Protein AF-A0AAP0GTB5-F1 (afdb_monomer)

Radius of gyration: 28.39 Å; Cα contacts (8 Å, |Δi|>4): 73; chains: 1; bounding box: 63×33×80 Å

Secondary structure (DSSP, 8-state):
-HHHHHHHHHHHHTT--SSS-HHHHHHHHHHHHHHHHSTTS----TTT--S-PPPPPPHHHHTBHHHHTGGG-HHHHHHHHHHHHHHHHHHHHHHHHHHHHHHSPTTSS-HHHHHHHHHHHHHHHHHHHHHHHHHIIIIIB----TT--

Organism: NCBI:txid3103831

Mean predicted aligned error: 12.31 Å

Solvent-accessible surface area (backbone atoms only — not comparable to full-atom values): 8875 Å² total; per-residue (Å²): 120,67,73,63,54,56,55,57,53,60,63,56,56,76,79,62,82,75,87,74,64,80,75,56,52,56,57,54,50,49,53,52,47,37,43,73,76,44,78,61,54,78,87,81,46,92,87,80,54,93,78,76,69,75,83,78,71,58,64,65,69,75,47,29,38,30,78,76,40,28,78,79,32,70,68,53,38,50,50,52,51,52,51,53,51,49,30,51,50,30,39,52,50,18,53,49,47,52,52,51,59,70,72,54,60,92,82,78,60,52,70,68,58,52,51,51,49,52,50,51,21,51,50,27,41,53,48,23,54,53,47,51,53,50,49,43,48,75,43,36,43,66,89,78,82,79,83,79,124

Sequence (149 aa):
MELRFSVSVSRYYHHWGKSGKHTDTNVVAFRKWLKKYAGGQVDWGSTKFNGSLPPSLPREQLLDRYRSHVVNCSSCNGAYKSLNALQLSLHVYSVALIAIMAVTKSGMISVAASNTLAGFAILCFVGSKLLSHFIYKNFHFHDYNHAFK

Structure (mmCIF, N/CA/C/O backbone):
data_AF-A0AAP0GTB5-F1
#
_entry.id   AF-A0AAP0GTB5-F1
#
loop_
_atom_site.group_PDB
_atom_site.id
_atom_site.type_symbol
_atom_site.label_atom_id
_atom_site.label_alt_id
_atom_site.label_comp_id
_atom_site.label_asym_id
_atom_site.label_entity_id
_atom_site.label_seq_id
_atom_site.pdbx_PDB_ins_code
_atom_site.Cartn_x
_atom_site.Cartn_y
_atom_site.Cartn_z
_atom_site.occupancy
_atom_site.B_iso_or_equiv
_atom_site.auth_seq_id
_atom_site.auth_comp_id
_atom_site.auth_asym_id
_atom_site.auth_atom_id
_atom_site.pdbx_PDB_model_num
ATOM 1 N N . MET A 1 1 ? 34.327 -11.862 -38.452 1.00 44.53 1 MET A N 1
ATOM 2 C CA . MET A 1 1 ? 33.706 -10.530 -38.241 1.00 44.53 1 MET A CA 1
ATOM 3 C C . MET A 1 1 ? 33.495 -10.223 -36.755 1.00 44.53 1 MET A C 1
ATOM 5 O O . MET A 1 1 ? 33.696 -9.082 -36.359 1.00 44.53 1 MET A O 1
ATOM 9 N N . GLU A 1 2 ? 33.206 -11.229 -35.922 1.00 37.31 2 GLU A N 1
ATOM 10 C CA . GLU A 1 2 ? 33.001 -11.088 -34.467 1.00 37.31 2 GLU A CA 1
ATOM 11 C C . GLU A 1 2 ? 34.231 -10.609 -33.672 1.00 37.31 2 GLU A C 1
ATOM 13 O O . GLU A 1 2 ? 34.110 -9.764 -32.786 1.00 37.31 2 GLU A O 1
ATOM 18 N N . LEU A 1 3 ? 35.442 -11.048 -34.039 1.00 33.94 3 LEU A N 1
ATOM 19 C CA . LEU A 1 3 ? 36.674 -10.672 -33.325 1.00 33.94 3 LEU A CA 1
ATOM 20 C C . LEU A 1 3 ? 36.986 -9.162 -33.382 1.00 33.94 3 LEU A C 1
ATOM 22 O O . LEU A 1 3 ? 37.544 -8.607 -32.438 1.00 33.94 3 LEU A O 1
ATOM 26 N N . ARG A 1 4 ? 36.580 -8.455 -34.450 1.00 41.19 4 ARG A N 1
ATOM 27 C CA . ARG A 1 4 ? 36.759 -6.991 -34.560 1.00 41.19 4 ARG A CA 1
ATOM 28 C C . ARG A 1 4 ? 35.777 -6.201 -33.695 1.00 41.19 4 ARG A C 1
ATOM 30 O O . ARG A 1 4 ? 36.093 -5.076 -33.306 1.00 41.19 4 ARG A O 1
ATOM 37 N N . PHE A 1 5 ? 34.615 -6.774 -33.390 1.00 42.44 5 PHE A N 1
ATOM 38 C CA . PHE A 1 5 ? 33.612 -6.136 -32.541 1.00 42.44 5 PHE A CA 1
ATOM 39 C C . PHE A 1 5 ? 34.068 -6.143 -31.076 1.00 42.44 5 PHE A C 1
ATOM 41 O O . PHE A 1 5 ? 34.060 -5.099 -30.426 1.00 42.44 5 PHE A O 1
ATOM 48 N N . SER A 1 6 ? 34.594 -7.279 -30.601 1.00 40.84 6 SER A N 1
ATOM 49 C CA . SER A 1 6 ? 35.085 -7.428 -29.222 1.00 40.84 6 SER A CA 1
ATOM 50 C C . SER A 1 6 ? 36.283 -6.510 -28.914 1.00 40.84 6 SER A C 1
ATOM 52 O O . SER A 1 6 ? 36.304 -5.804 -27.904 1.00 40.84 6 SER A O 1
ATOM 54 N N . VAL A 1 7 ? 37.245 -6.406 -29.842 1.00 48.56 7 VAL A N 1
ATOM 55 C CA . VAL A 1 7 ? 38.449 -5.567 -29.662 1.00 48.56 7 VAL A CA 1
ATOM 56 C C . VAL A 1 7 ? 38.121 -4.065 -29.649 1.00 48.56 7 VAL A C 1
ATOM 58 O O . VAL A 1 7 ? 38.748 -3.301 -28.911 1.00 48.56 7 VAL A O 1
ATOM 61 N N . SER A 1 8 ? 37.122 -3.620 -30.423 1.00 47.12 8 SER A N 1
ATOM 62 C CA . SER A 1 8 ? 36.712 -2.207 -30.447 1.00 47.12 8 SER A CA 1
ATOM 63 C C . SER A 1 8 ? 35.977 -1.782 -29.177 1.00 47.12 8 SER A C 1
ATOM 65 O O . SER A 1 8 ? 36.104 -0.627 -28.773 1.00 47.12 8 SER A O 1
ATOM 67 N N . VAL A 1 9 ? 35.211 -2.682 -28.557 1.00 49.12 9 VAL A N 1
ATOM 68 C CA . VAL A 1 9 ? 34.514 -2.405 -27.295 1.00 49.12 9 VAL A CA 1
ATOM 69 C C . VAL A 1 9 ? 35.528 -2.357 -26.151 1.00 49.12 9 VAL A C 1
ATOM 71 O O . VAL A 1 9 ? 35.573 -1.368 -25.423 1.00 49.12 9 VAL A O 1
ATOM 74 N N . SER A 1 10 ? 36.431 -3.339 -26.062 1.00 45.78 10 SER A N 1
ATOM 75 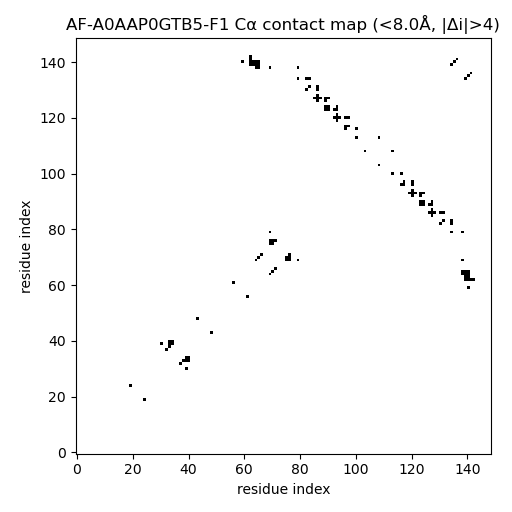C CA . SER A 1 10 ? 37.421 -3.422 -24.977 1.00 45.78 10 SER A CA 1
ATOM 76 C C . SER A 1 10 ? 38.387 -2.229 -24.937 1.00 45.78 10 SER A C 1
ATOM 78 O O . SER A 1 10 ? 38.724 -1.748 -23.858 1.00 45.78 10 SER A O 1
ATOM 80 N N . ARG A 1 11 ? 38.803 -1.687 -26.092 1.00 47.56 11 ARG A N 1
ATOM 81 C CA . ARG A 1 11 ? 39.705 -0.518 -26.142 1.00 47.56 11 ARG A CA 1
ATOM 82 C C . ARG A 1 11 ? 39.014 0.793 -25.737 1.00 47.56 11 ARG A C 1
ATOM 84 O O . ARG A 1 11 ? 39.677 1.706 -25.256 1.00 47.56 11 ARG A O 1
ATOM 91 N N . TYR A 1 12 ? 37.692 0.884 -25.891 1.00 45.91 12 TYR A N 1
ATOM 92 C CA . TYR A 1 12 ? 36.912 2.063 -25.501 1.00 45.91 12 TYR A CA 1
ATOM 93 C C . TYR A 1 12 ? 36.669 2.151 -23.986 1.00 45.91 12 TYR A C 1
ATOM 95 O O . TYR A 1 12 ? 36.531 3.256 -23.470 1.00 45.91 12 TYR A O 1
ATOM 103 N N . TYR A 1 13 ? 36.670 1.028 -23.260 1.00 48.66 13 TYR A N 1
ATOM 104 C CA . TYR A 1 13 ? 36.484 1.019 -21.802 1.00 48.66 13 TYR A CA 1
ATOM 105 C C . TYR A 1 13 ? 37.665 1.633 -21.031 1.00 48.66 13 TYR A C 1
ATOM 107 O O . TYR A 1 13 ? 37.453 2.280 -20.009 1.00 48.66 13 TYR A O 1
ATOM 115 N N . HIS A 1 14 ? 38.899 1.510 -21.531 1.00 48.03 14 HIS A N 1
ATOM 116 C CA . HIS A 1 14 ? 40.089 1.964 -20.798 1.00 48.03 14 HIS A CA 1
ATOM 117 C C . HIS A 1 14 ? 40.288 3.491 -20.763 1.00 48.03 14 HIS A C 1
ATOM 119 O O . HIS A 1 14 ? 41.007 3.980 -19.897 1.00 48.03 14 HIS A O 1
ATOM 125 N N . HIS A 1 15 ? 39.648 4.261 -21.653 1.00 47.41 15 HIS A N 1
ATOM 126 C CA . HIS A 1 15 ? 39.807 5.725 -21.696 1.00 47.41 15 HIS A CA 1
ATOM 127 C C . HIS A 1 15 ? 38.747 6.498 -20.882 1.00 47.41 15 HIS A C 1
ATOM 129 O O . HIS A 1 15 ? 38.940 7.671 -20.585 1.00 47.41 15 HIS A O 1
ATOM 135 N N . TRP A 1 16 ? 37.642 5.858 -20.483 1.00 48.84 16 TRP A N 1
ATOM 136 C CA . TRP A 1 16 ? 36.472 6.523 -19.877 1.00 48.84 16 TRP A CA 1
ATOM 137 C C . TRP A 1 16 ? 36.261 6.184 -18.392 1.00 48.84 16 TRP A C 1
ATOM 139 O O . TRP A 1 16 ? 35.169 6.352 -17.857 1.00 48.84 16 TRP A O 1
ATOM 149 N N . GLY A 1 17 ? 37.305 5.720 -17.702 1.00 45.66 17 GLY A N 1
ATOM 150 C CA . GLY A 1 17 ? 37.234 5.254 -16.312 1.00 45.66 17 GLY A CA 1
ATOM 151 C C . GLY A 1 17 ? 37.012 6.325 -15.235 1.00 45.66 17 GLY A C 1
ATOM 152 O O . GLY A 1 17 ? 37.157 6.014 -14.057 1.00 45.66 17 GLY A O 1
ATOM 153 N N . LYS A 1 18 ? 36.697 7.581 -15.579 1.00 54.38 18 LYS A N 1
ATOM 154 C CA . LYS A 1 18 ? 36.450 8.637 -14.586 1.00 54.38 18 LYS A CA 1
ATOM 155 C C . LYS A 1 18 ? 35.308 9.552 -15.032 1.00 54.38 18 LYS A C 1
ATOM 157 O O . LYS A 1 18 ? 35.489 10.367 -15.927 1.00 54.38 18 LYS A O 1
ATOM 162 N N . SER A 1 19 ? 34.178 9.445 -14.330 1.00 52.94 19 SER A N 1
ATOM 163 C CA . SER A 1 19 ? 32.959 10.279 -14.377 1.00 52.94 19 SER A CA 1
ATOM 164 C C . SER A 1 19 ? 31.816 9.784 -15.284 1.00 52.94 19 SER A C 1
ATOM 166 O O . SER A 1 19 ? 31.791 9.977 -16.493 1.00 52.94 19 SER A O 1
ATOM 168 N N . GLY A 1 20 ? 30.827 9.146 -14.652 1.00 50.91 20 GLY A N 1
ATOM 169 C CA . GLY A 1 20 ? 29.564 8.720 -15.259 1.00 50.91 20 GLY A CA 1
ATOM 170 C C . GLY A 1 20 ? 29.165 7.343 -14.744 1.00 50.91 20 GLY A C 1
ATOM 171 O O . GLY A 1 20 ? 29.953 6.405 -14.824 1.00 50.91 20 GLY A O 1
ATOM 172 N N . LYS A 1 21 ? 27.971 7.213 -14.159 1.00 57.12 21 LYS A N 1
ATOM 173 C CA . LYS A 1 21 ? 27.466 5.938 -13.633 1.00 57.12 21 LYS A CA 1
ATOM 174 C C . LYS A 1 21 ? 27.526 4.880 -14.744 1.00 57.12 21 LYS A C 1
ATOM 176 O O . LYS A 1 21 ? 27.107 5.152 -15.865 1.00 57.12 21 LYS A O 1
ATOM 181 N N . HIS A 1 22 ? 28.021 3.679 -14.432 1.00 59.84 22 HIS A N 1
ATOM 182 C CA . HIS A 1 22 ? 28.240 2.586 -15.398 1.00 59.84 22 HIS A CA 1
ATOM 183 C C . HIS A 1 22 ? 27.014 2.249 -16.277 1.00 59.84 22 HIS A C 1
ATOM 185 O O . HIS A 1 22 ? 27.166 1.701 -17.367 1.00 59.84 22 HIS A O 1
ATOM 191 N N . THR A 1 23 ? 25.802 2.594 -15.833 1.00 68.25 23 THR A N 1
ATOM 192 C CA . THR A 1 23 ? 24.546 2.418 -16.576 1.00 68.25 23 THR A CA 1
ATOM 193 C C . THR A 1 23 ? 24.432 3.327 -17.800 1.00 68.25 23 THR A C 1
ATOM 195 O O . THR A 1 23 ? 23.913 2.908 -18.834 1.00 68.25 23 THR A O 1
ATOM 198 N N . ASP A 1 24 ? 24.953 4.550 -17.720 1.00 79.75 24 ASP A N 1
ATOM 199 C CA . ASP A 1 24 ? 24.805 5.553 -18.780 1.00 79.75 24 ASP A CA 1
ATOM 200 C C . ASP A 1 24 ? 25.833 5.347 -19.902 1.00 79.75 24 ASP A C 1
ATOM 202 O O . ASP A 1 24 ? 25.620 5.744 -21.051 1.00 79.75 24 ASP A O 1
ATOM 206 N N . THR A 1 25 ? 26.933 4.650 -19.601 1.00 85.44 25 THR A N 1
ATOM 207 C CA . THR A 1 25 ? 27.992 4.315 -20.560 1.00 85.44 25 THR A CA 1
ATOM 208 C C . THR A 1 25 ? 27.453 3.516 -21.746 1.00 85.44 25 THR A C 1
ATOM 210 O O . THR A 1 25 ? 27.802 3.807 -22.892 1.00 85.44 25 THR A O 1
ATOM 213 N N . ASN A 1 26 ? 26.549 2.563 -21.501 1.00 85.00 26 ASN A N 1
ATOM 214 C CA . ASN A 1 26 ? 25.955 1.735 -22.554 1.00 85.00 26 ASN A CA 1
ATOM 215 C C . ASN A 1 26 ? 25.047 2.552 -23.483 1.00 85.00 26 ASN A C 1
ATOM 217 O O . ASN A 1 26 ? 25.068 2.349 -24.697 1.00 85.00 26 ASN A O 1
ATOM 221 N N . VAL A 1 27 ? 24.311 3.531 -22.944 1.00 88.75 27 VAL A N 1
ATOM 222 C CA . VAL A 1 27 ? 23.478 4.447 -23.740 1.00 88.75 27 VAL A CA 1
ATOM 223 C C . VAL A 1 27 ? 24.349 5.297 -24.666 1.00 88.75 27 VAL A C 1
ATOM 225 O O . VAL A 1 27 ? 24.050 5.438 -25.853 1.00 88.75 27 VAL A O 1
ATOM 228 N N . VAL A 1 28 ? 25.460 5.836 -24.156 1.00 89.44 28 VAL A N 1
ATOM 229 C CA . VAL A 1 28 ? 26.408 6.628 -24.956 1.00 89.44 28 VAL A CA 1
ATOM 230 C C . VAL A 1 28 ? 27.080 5.769 -26.027 1.00 89.44 28 VAL A C 1
ATOM 232 O O . VAL A 1 28 ? 27.199 6.203 -27.175 1.00 89.44 28 VAL A O 1
ATOM 235 N N . ALA A 1 29 ? 27.495 4.549 -25.682 1.00 89.94 29 ALA A N 1
ATOM 236 C CA . ALA A 1 29 ? 28.090 3.608 -26.626 1.00 89.94 29 ALA A CA 1
ATOM 237 C C . ALA A 1 29 ? 27.107 3.237 -27.747 1.00 89.94 29 ALA A C 1
ATOM 239 O O . ALA A 1 29 ? 27.470 3.317 -28.921 1.00 89.94 29 ALA A O 1
ATOM 240 N N . PHE A 1 30 ? 25.852 2.932 -27.404 1.00 89.25 30 PHE A N 1
ATOM 241 C CA . PHE A 1 30 ? 24.797 2.649 -28.374 1.00 89.25 30 PHE A CA 1
ATOM 242 C C . PHE A 1 30 ? 24.551 3.834 -29.314 1.00 89.25 30 PHE A C 1
ATOM 244 O O . PHE A 1 30 ? 24.544 3.659 -30.529 1.00 89.25 30 PHE A O 1
ATOM 251 N N . ARG A 1 31 ? 24.447 5.062 -28.788 1.00 90.88 31 ARG A N 1
ATOM 252 C CA . ARG A 1 31 ? 24.281 6.271 -29.619 1.00 90.88 31 ARG A CA 1
ATOM 253 C C . ARG A 1 31 ? 25.444 6.474 -30.593 1.00 90.88 31 ARG A C 1
ATOM 255 O O . ARG A 1 31 ? 25.222 6.806 -31.756 1.00 90.88 31 ARG A O 1
ATOM 262 N N . LYS A 1 32 ? 26.686 6.255 -30.144 1.00 92.31 32 LYS A N 1
ATOM 263 C CA . LYS A 1 32 ? 27.879 6.328 -31.007 1.00 92.31 32 LYS A CA 1
ATOM 264 C C . LYS A 1 32 ? 27.861 5.244 -32.084 1.00 92.31 32 LYS A C 1
ATOM 266 O O . LYS A 1 32 ? 28.183 5.537 -33.234 1.00 92.31 32 LYS A O 1
ATOM 271 N N . TRP A 1 33 ? 27.471 4.022 -31.728 1.00 93.19 33 TRP A N 1
ATOM 272 C CA . TRP A 1 33 ? 27.303 2.923 -32.676 1.00 93.19 33 TRP A CA 1
ATOM 273 C C . TRP A 1 33 ? 26.232 3.250 -33.726 1.00 93.19 33 TRP A C 1
ATOM 275 O O . TRP A 1 33 ? 26.518 3.159 -34.917 1.00 93.19 33 TRP A O 1
ATOM 285 N N . LEU A 1 34 ? 25.060 3.734 -33.304 1.00 91.75 34 LEU A N 1
ATOM 286 C CA . LEU A 1 34 ? 23.950 4.093 -34.191 1.00 91.75 34 LEU A CA 1
ATOM 287 C C . LEU A 1 34 ? 24.367 5.178 -35.189 1.00 91.75 34 LEU A C 1
ATOM 289 O O . LEU A 1 34 ? 24.132 5.053 -36.388 1.00 91.75 34 LEU A O 1
ATOM 293 N N . LYS A 1 35 ? 25.069 6.214 -34.714 1.00 90.94 35 LYS A N 1
ATOM 294 C CA . LYS A 1 35 ? 25.614 7.265 -35.582 1.00 90.94 35 LYS A CA 1
ATOM 295 C C . LYS A 1 35 ? 26.629 6.715 -36.585 1.00 90.94 35 LYS A C 1
ATOM 297 O O . LYS A 1 35 ? 26.613 7.110 -37.745 1.00 90.94 35 LYS A O 1
ATOM 302 N N . LYS A 1 36 ? 27.524 5.830 -36.139 1.00 92.50 36 LYS A N 1
ATOM 303 C CA . LYS A 1 36 ? 28.626 5.318 -36.962 1.00 92.50 36 LYS A CA 1
ATOM 304 C C . LYS A 1 36 ? 28.171 4.310 -38.016 1.00 92.50 36 LYS A C 1
ATOM 306 O O . LYS A 1 36 ? 28.730 4.309 -39.106 1.00 92.50 36 LYS A O 1
ATOM 311 N N . TYR A 1 37 ? 27.221 3.441 -37.682 1.00 86.56 37 TYR A N 1
ATOM 312 C CA . TYR A 1 37 ? 26.888 2.281 -38.513 1.00 86.56 37 TYR A CA 1
ATOM 313 C C . TYR A 1 37 ? 25.472 2.309 -39.095 1.00 86.56 37 TYR A C 1
ATOM 315 O O . TYR A 1 37 ? 25.242 1.647 -40.097 1.00 86.56 37 TYR A O 1
ATOM 323 N N . ALA A 1 38 ? 24.547 3.081 -38.519 1.00 83.75 38 ALA A N 1
ATOM 324 C CA . ALA A 1 38 ? 23.164 3.194 -38.995 1.00 83.75 38 ALA A CA 1
ATOM 325 C C . ALA A 1 38 ? 22.822 4.611 -39.501 1.00 83.75 38 ALA A C 1
ATOM 327 O O . ALA A 1 38 ? 21.658 4.971 -39.637 1.00 83.75 38 ALA A O 1
ATOM 328 N N . GLY A 1 39 ? 23.827 5.470 -39.716 1.00 84.12 39 GLY A N 1
ATOM 329 C CA . GLY A 1 39 ? 23.606 6.858 -40.145 1.00 84.12 39 GLY A CA 1
ATOM 330 C C . GLY A 1 39 ? 22.866 7.722 -39.115 1.00 84.12 39 GLY A C 1
ATOM 331 O O . GLY A 1 39 ? 22.380 8.794 -39.449 1.00 84.12 39 GLY A O 1
ATOM 332 N N . GLY A 1 40 ? 22.775 7.271 -37.858 1.00 84.38 40 GLY A N 1
ATOM 333 C CA . GLY A 1 40 ? 22.033 7.958 -36.797 1.00 84.38 40 GLY A CA 1
ATOM 334 C C . GLY A 1 40 ? 20.520 7.728 -36.819 1.00 84.38 40 GLY A C 1
ATOM 335 O O . GLY A 1 40 ? 19.824 8.319 -35.997 1.00 84.38 40 GLY A O 1
ATOM 336 N N . GLN A 1 41 ? 20.018 6.859 -37.698 1.00 80.38 41 GLN A N 1
ATOM 337 C CA . GLN A 1 41 ? 18.599 6.541 -37.843 1.00 80.38 41 GLN A CA 1
ATOM 338 C C . GLN A 1 41 ? 18.372 5.026 -37.853 1.00 80.38 41 GLN A C 1
ATOM 340 O O . GLN A 1 41 ? 19.284 4.246 -38.107 1.00 80.38 41 GLN A O 1
ATOM 345 N N . VAL A 1 42 ? 17.150 4.601 -37.550 1.00 78.62 42 VAL A N 1
ATOM 346 C CA . VAL A 1 42 ? 16.722 3.210 -37.724 1.00 78.62 42 VAL A CA 1
ATOM 347 C C . VAL A 1 42 ? 15.809 3.192 -38.941 1.00 78.62 42 VAL A C 1
ATOM 349 O O . VAL A 1 42 ? 14.811 3.911 -38.961 1.00 78.62 42 VAL A O 1
ATOM 352 N N . ASP A 1 43 ? 16.168 2.422 -39.967 1.00 74.06 43 ASP A N 1
ATOM 353 C CA . ASP A 1 43 ? 15.254 2.154 -41.075 1.00 74.06 43 ASP A CA 1
ATOM 354 C C . ASP A 1 43 ? 14.192 1.169 -40.584 1.00 74.06 43 ASP A C 1
ATOM 356 O O . ASP A 1 43 ? 14.422 -0.036 -40.485 1.00 74.06 43 ASP A O 1
ATOM 360 N N . TRP A 1 44 ? 13.036 1.708 -40.202 1.00 70.06 44 TRP A N 1
ATOM 361 C CA . TRP A 1 44 ? 11.906 0.927 -39.706 1.00 70.06 44 TRP A CA 1
ATOM 362 C C . TRP A 1 44 ? 11.218 0.106 -40.807 1.00 70.06 44 TRP A C 1
ATOM 364 O O . TRP A 1 44 ? 10.281 -0.627 -40.505 1.00 70.06 44 TRP A O 1
ATOM 374 N N . GLY A 1 45 ? 11.675 0.189 -42.063 1.00 64.75 45 GLY A N 1
ATOM 375 C CA . GLY A 1 45 ? 11.073 -0.503 -43.192 1.00 64.75 45 GLY A CA 1
ATOM 376 C C . GLY A 1 45 ? 9.723 0.115 -43.535 1.00 64.75 45 GLY A C 1
ATOM 377 O O . GLY A 1 45 ? 8.679 -0.338 -43.068 1.00 64.75 45 GLY A O 1
ATOM 378 N N . SER A 1 46 ? 9.742 1.129 -44.401 1.00 60.69 46 SER A N 1
ATOM 379 C CA . SER A 1 46 ? 8.557 1.861 -44.886 1.00 60.69 46 SER A CA 1
ATOM 380 C C . SER A 1 46 ? 7.458 0.979 -45.502 1.00 60.69 46 SER A C 1
ATOM 382 O O . SER A 1 46 ? 6.332 1.432 -45.676 1.00 60.69 46 SER A O 1
ATOM 384 N N . THR A 1 47 ? 7.761 -0.283 -45.813 1.00 61.34 47 THR A N 1
ATOM 385 C CA . THR A 1 47 ? 6.860 -1.245 -46.460 1.00 61.34 47 THR A CA 1
ATOM 386 C C . THR A 1 47 ? 6.252 -2.294 -45.525 1.00 61.34 47 THR A C 1
ATOM 388 O O . THR A 1 47 ? 5.329 -2.987 -45.947 1.00 61.34 47 THR A O 1
ATOM 391 N N . LYS A 1 48 ? 6.726 -2.449 -44.276 1.00 64.69 48 LYS A N 1
ATOM 392 C CA . LYS A 1 48 ? 6.276 -3.540 -43.376 1.00 64.69 48 LYS A CA 1
ATOM 393 C C . LYS A 1 48 ? 5.397 -3.108 -42.202 1.00 64.69 48 LYS A C 1
ATOM 395 O O . LYS A 1 48 ? 4.750 -3.959 -41.600 1.00 64.69 48 LYS A O 1
ATOM 400 N N . PHE A 1 49 ? 5.330 -1.815 -41.900 1.00 65.56 49 PHE A N 1
ATOM 401 C CA . PHE A 1 49 ? 4.513 -1.279 -40.812 1.00 65.56 49 PHE A CA 1
ATOM 402 C C . PHE A 1 49 ? 3.606 -0.179 -41.362 1.00 65.56 49 PHE A C 1
ATOM 404 O O . PHE A 1 49 ? 4.103 0.832 -41.843 1.00 65.56 49 PHE A O 1
ATOM 411 N N . ASN A 1 50 ? 2.279 -0.340 -41.281 1.00 68.38 50 ASN A N 1
ATOM 412 C CA . ASN A 1 50 ? 1.342 0.668 -41.810 1.00 68.38 50 ASN A CA 1
ATOM 413 C C . ASN A 1 50 ? 1.229 1.936 -40.924 1.00 68.38 50 ASN A C 1
ATOM 415 O O . ASN A 1 50 ? 0.400 2.803 -41.181 1.00 68.38 50 ASN A O 1
ATOM 419 N N . GLY A 1 51 ? 2.048 2.043 -39.869 1.00 67.88 51 GLY A N 1
ATOM 420 C CA . GLY A 1 51 ? 2.020 3.147 -38.904 1.00 67.88 51 GLY A CA 1
ATOM 421 C C . GLY A 1 51 ? 0.876 3.076 -37.884 1.00 67.88 51 GLY A C 1
ATOM 422 O O . GLY A 1 51 ? 0.905 3.808 -36.898 1.00 67.88 51 GLY A O 1
ATOM 423 N N . SER A 1 52 ? -0.102 2.184 -38.061 1.00 73.38 52 SER A N 1
ATOM 424 C CA . SER A 1 52 ? -1.156 1.942 -37.079 1.00 73.38 52 SER A CA 1
ATOM 425 C C . SER A 1 52 ? -0.612 1.090 -35.938 1.00 73.38 52 SER A C 1
ATOM 427 O O . SER A 1 52 ? -0.306 -0.095 -36.090 1.00 73.38 52 SER A O 1
ATOM 429 N N . LEU A 1 53 ? -0.458 1.727 -34.782 1.00 71.94 53 LEU A N 1
ATOM 430 C CA . LEU A 1 53 ? -0.221 1.033 -33.527 1.00 71.94 53 LEU A CA 1
ATOM 431 C C . LEU A 1 53 ? -1.526 0.352 -33.090 1.00 71.94 53 LEU A C 1
ATOM 433 O O . LEU A 1 53 ? -2.601 0.934 -33.270 1.00 71.94 53 LEU A O 1
ATOM 437 N N . PRO A 1 54 ? -1.459 -0.845 -32.479 1.00 78.44 54 PRO A N 1
ATOM 438 C CA . PRO A 1 54 ? -2.618 -1.390 -31.791 1.00 78.44 54 PRO A CA 1
ATOM 439 C C . PRO A 1 54 ? -3.101 -0.384 -30.733 1.00 78.44 54 PRO A C 1
ATOM 441 O O . PRO A 1 54 ? -2.292 0.397 -30.214 1.00 78.44 54 PRO A O 1
ATOM 444 N N . PRO A 1 55 ? -4.403 -0.380 -30.403 1.00 80.94 55 PRO A N 1
ATOM 445 C CA . PRO A 1 55 ? -4.937 0.524 -29.397 1.00 80.94 55 PRO A CA 1
ATOM 446 C C . PRO A 1 55 ? -4.130 0.395 -28.103 1.00 80.94 55 PRO A C 1
ATOM 448 O O . PRO A 1 55 ? -3.923 -0.706 -27.591 1.00 80.94 55 PRO A O 1
ATOM 451 N N . SER A 1 56 ? -3.645 1.535 -27.604 1.00 79.81 56 SER A N 1
ATOM 452 C CA . SER A 1 56 ? -2.916 1.588 -26.340 1.00 79.81 56 SER A CA 1
ATOM 453 C C . SER A 1 56 ? -3.778 0.976 -25.249 1.00 79.81 56 SER A C 1
ATOM 455 O O . SER A 1 56 ? -4.931 1.370 -25.068 1.00 79.81 56 SER A O 1
ATOM 457 N N . LEU A 1 57 ? -3.192 0.064 -24.476 1.00 83.31 57 LEU A N 1
ATOM 458 C CA . LEU A 1 57 ? -3.804 -0.366 -23.228 1.00 83.31 57 LEU A CA 1
ATOM 459 C C . LEU A 1 57 ? -4.027 0.859 -22.319 1.00 83.31 57 LEU A C 1
ATOM 461 O O . LEU A 1 57 ? -3.319 1.870 -22.454 1.00 83.31 57 LEU A O 1
ATOM 465 N N . PRO A 1 58 ? -4.994 0.793 -21.388 1.00 86.75 58 PRO A N 1
ATOM 466 C CA . PRO A 1 58 ? -5.187 1.837 -20.390 1.00 86.75 58 PRO A CA 1
ATOM 467 C C . PRO A 1 58 ? -3.871 2.152 -19.668 1.00 86.75 58 PRO A C 1
ATOM 469 O O . PRO A 1 58 ? -3.115 1.237 -19.331 1.00 86.75 58 PRO A O 1
ATOM 472 N N . ARG A 1 59 ? -3.598 3.439 -19.395 1.00 82.81 59 ARG A N 1
ATOM 473 C CA . ARG A 1 59 ? -2.346 3.860 -18.728 1.00 82.81 59 ARG A CA 1
ATOM 474 C C . ARG A 1 59 ? -2.089 3.113 -17.426 1.00 82.81 59 ARG A C 1
ATOM 476 O O . ARG A 1 59 ? -0.941 2.810 -17.133 1.00 82.81 59 ARG A O 1
ATOM 483 N N . GLU A 1 60 ? -3.140 2.799 -16.678 1.00 82.56 60 GLU A N 1
ATOM 484 C CA . GLU A 1 60 ? -3.038 2.064 -15.417 1.00 82.56 60 GLU A CA 1
ATOM 485 C C . GLU A 1 60 ? -2.446 0.665 -15.596 1.00 82.56 60 GLU A C 1
ATOM 487 O O . GLU A 1 60 ? -1.669 0.224 -14.758 1.00 82.56 60 GLU A O 1
ATOM 492 N N . GLN A 1 61 ? -2.749 -0.007 -16.712 1.00 84.69 61 GLN A N 1
ATOM 493 C CA . GLN A 1 61 ? -2.165 -1.309 -17.033 1.00 84.69 61 GLN A CA 1
ATOM 494 C C . GLN A 1 61 ? -0.735 -1.176 -17.559 1.00 84.69 61 GLN A C 1
ATOM 496 O O . GLN A 1 61 ? 0.129 -1.969 -17.198 1.00 84.69 61 GLN A O 1
ATOM 501 N N . LEU A 1 62 ? -0.470 -0.169 -18.399 1.00 84.88 62 LEU A N 1
ATOM 502 C CA . LEU A 1 62 ? 0.867 0.061 -18.958 1.00 84.88 62 LEU A CA 1
ATOM 503 C C . LEU A 1 62 ? 1.887 0.482 -17.897 1.00 84.88 62 LEU A C 1
ATOM 505 O O . LEU A 1 62 ? 3.058 0.123 -17.988 1.00 84.88 62 LEU A O 1
ATOM 509 N N . LEU A 1 63 ? 1.447 1.259 -16.910 1.00 87.81 63 LEU A N 1
ATOM 510 C CA . LEU A 1 63 ? 2.286 1.810 -15.849 1.00 87.81 63 LEU A CA 1
ATOM 511 C C . LEU A 1 63 ? 2.093 1.067 -14.522 1.00 87.81 63 LEU A C 1
ATOM 513 O O . LEU A 1 63 ? 2.388 1.625 -13.462 1.00 87.81 63 LEU A O 1
ATOM 517 N N . ASP A 1 64 ? 1.628 -0.186 -14.574 1.00 90.81 64 ASP A N 1
ATOM 518 C CA . ASP A 1 64 ? 1.513 -1.031 -13.390 1.00 90.81 64 ASP A CA 1
ATOM 519 C C . ASP A 1 64 ? 2.904 -1.453 -12.894 1.00 90.81 64 ASP A C 1
ATOM 521 O O . ASP A 1 64 ? 3.572 -2.365 -13.410 1.00 90.81 64 ASP A O 1
ATOM 525 N N . ARG A 1 65 ? 3.350 -0.767 -11.843 1.00 92.94 65 ARG A N 1
ATOM 526 C CA . ARG A 1 65 ? 4.613 -1.032 -11.160 1.00 92.94 65 ARG A CA 1
ATOM 527 C C . ARG A 1 65 ? 4.567 -2.353 -10.402 1.00 92.94 65 ARG A C 1
ATOM 529 O O . ARG A 1 65 ? 5.614 -2.990 -10.244 1.00 92.94 65 ARG A O 1
ATOM 536 N N . TYR A 1 66 ? 3.387 -2.780 -9.954 1.00 94.50 66 TYR A N 1
ATOM 537 C CA . TYR A 1 66 ? 3.251 -3.970 -9.130 1.00 94.50 66 TYR A CA 1
ATOM 538 C C . TYR A 1 66 ? 3.701 -5.195 -9.920 1.00 94.50 66 TYR A C 1
ATOM 540 O O . TYR A 1 66 ? 4.607 -5.919 -9.499 1.00 94.50 66 TYR A O 1
ATOM 548 N N . ARG A 1 67 ? 3.132 -5.368 -11.116 1.00 92.56 67 ARG A N 1
ATOM 549 C CA . ARG A 1 67 ? 3.446 -6.477 -12.026 1.00 92.56 67 ARG A CA 1
ATOM 550 C C . ARG A 1 67 ? 4.844 -6.377 -12.621 1.00 92.56 67 ARG A C 1
ATOM 552 O O . ARG A 1 67 ? 5.538 -7.385 -12.702 1.00 92.56 67 ARG A O 1
ATOM 559 N N . SER A 1 68 ? 5.267 -5.178 -13.009 1.00 92.44 68 SER A N 1
ATOM 560 C CA . SER A 1 68 ? 6.550 -4.991 -13.694 1.00 92.44 68 SER A CA 1
ATOM 561 C C . SER A 1 68 ? 7.754 -5.112 -12.755 1.00 92.44 68 SER A C 1
ATOM 563 O O . SER A 1 68 ? 8.836 -5.511 -13.181 1.00 92.44 68 SER A O 1
ATOM 565 N N . HIS A 1 69 ? 7.589 -4.773 -11.472 1.00 94.38 69 HIS A N 1
ATOM 566 C CA . HIS A 1 69 ? 8.708 -4.651 -10.538 1.00 94.38 69 HIS A CA 1
ATOM 567 C C . HIS A 1 69 ? 8.445 -5.284 -9.172 1.00 94.38 69 HIS A C 1
ATOM 569 O O . HIS A 1 69 ? 9.236 -6.118 -8.732 1.00 94.38 69 HIS A O 1
ATOM 575 N N . VAL A 1 70 ? 7.359 -4.906 -8.489 1.00 96.56 70 VAL A N 1
ATOM 576 C CA . VAL A 1 70 ? 7.154 -5.260 -7.072 1.00 96.56 70 VAL A CA 1
ATOM 577 C C . VAL A 1 70 ? 7.121 -6.771 -6.872 1.00 96.56 70 VAL A C 1
ATOM 579 O O . VAL A 1 70 ? 7.794 -7.258 -5.973 1.00 96.56 70 VAL A O 1
ATOM 582 N N . VAL A 1 71 ? 6.417 -7.522 -7.725 1.00 96.31 71 VAL A N 1
ATOM 583 C CA . VAL A 1 71 ? 6.325 -8.991 -7.606 1.00 96.31 71 VAL A CA 1
ATOM 584 C C . VAL A 1 71 ? 7.658 -9.710 -7.828 1.00 96.31 71 VAL A C 1
ATOM 586 O O . VAL A 1 71 ? 7.877 -10.769 -7.246 1.00 96.31 71 VAL A O 1
ATOM 589 N N . ASN A 1 72 ? 8.556 -9.123 -8.624 1.00 96.25 72 ASN A N 1
ATOM 590 C CA . ASN A 1 72 ? 9.847 -9.712 -8.990 1.00 96.25 72 ASN A CA 1
ATOM 591 C C . ASN A 1 72 ? 10.987 -9.270 -8.056 1.00 96.25 72 ASN A C 1
ATOM 593 O O . ASN A 1 72 ? 12.060 -9.869 -8.053 1.00 96.25 72 ASN A O 1
ATOM 597 N N . CYS A 1 73 ? 10.774 -8.220 -7.261 1.00 96.81 73 CYS A N 1
ATOM 598 C CA . CYS A 1 73 ? 11.756 -7.675 -6.332 1.00 96.81 73 CYS A CA 1
ATOM 599 C C . CYS A 1 73 ? 11.434 -8.113 -4.900 1.00 96.81 73 CYS A C 1
ATOM 601 O O . CYS A 1 73 ? 10.426 -7.699 -4.330 1.00 96.81 73 CYS A O 1
ATOM 603 N N . SER A 1 74 ? 12.307 -8.909 -4.277 1.00 96.94 74 SER A N 1
ATOM 604 C CA . SER A 1 74 ? 12.08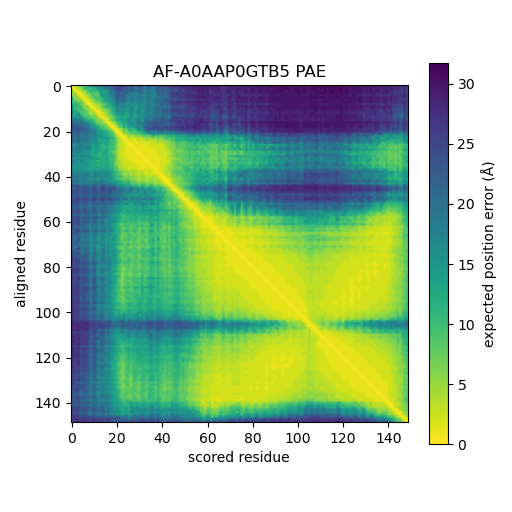2 -9.440 -2.922 1.00 96.94 74 SER A CA 1
ATOM 605 C C . SER A 1 74 ? 11.889 -8.344 -1.867 1.00 96.94 74 SER A C 1
ATOM 607 O O . SER A 1 74 ? 10.983 -8.445 -1.043 1.00 96.94 74 SER A O 1
ATOM 609 N N . SER A 1 75 ? 12.687 -7.274 -1.929 1.00 97.31 75 SER A N 1
ATOM 610 C CA . SER A 1 75 ? 12.610 -6.137 -1.003 1.00 97.31 75 SER A CA 1
ATOM 611 C C . SER A 1 75 ? 11.273 -5.394 -1.117 1.00 97.31 75 SER A C 1
ATOM 613 O O . SER A 1 75 ? 10.562 -5.218 -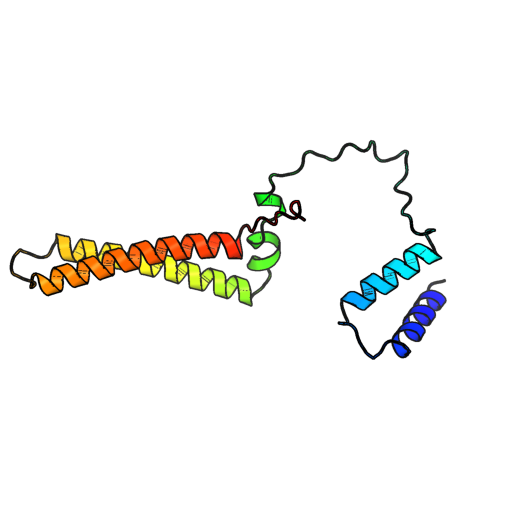0.126 1.00 97.31 75 SER A O 1
ATOM 615 N N . CYS A 1 76 ? 10.870 -5.031 -2.340 1.00 96.50 76 CYS A N 1
ATOM 616 C CA . CYS A 1 76 ? 9.607 -4.330 -2.572 1.00 96.50 76 CYS A CA 1
ATOM 617 C C . CYS A 1 76 ? 8.394 -5.216 -2.280 1.00 96.50 76 CYS A C 1
ATOM 619 O O . CYS A 1 76 ? 7.424 -4.738 -1.700 1.00 96.50 76 CYS A O 1
ATOM 621 N N . ASN A 1 77 ? 8.445 -6.500 -2.641 1.00 96.94 77 ASN A N 1
ATOM 622 C CA . ASN A 1 77 ? 7.389 -7.460 -2.329 1.00 96.94 77 ASN A CA 1
ATOM 623 C C . ASN A 1 77 ? 7.230 -7.644 -0.813 1.00 96.94 77 ASN A C 1
ATOM 625 O O . ASN A 1 77 ? 6.112 -7.663 -0.301 1.00 96.94 77 ASN A O 1
ATOM 629 N N . GLY A 1 78 ? 8.346 -7.748 -0.083 1.00 97.75 78 GLY A N 1
ATOM 630 C CA . GLY A 1 78 ? 8.354 -7.831 1.376 1.00 97.75 78 GLY A CA 1
ATOM 631 C C . GLY A 1 78 ? 7.708 -6.605 2.018 1.00 97.75 78 GLY A C 1
ATOM 632 O O . GLY A 1 78 ? 6.796 -6.753 2.831 1.00 97.75 78 GLY A O 1
ATOM 633 N N . ALA A 1 79 ? 8.111 -5.405 1.591 1.00 97.19 79 ALA A N 1
ATOM 634 C CA . ALA A 1 79 ? 7.515 -4.150 2.047 1.00 97.19 79 ALA A CA 1
ATOM 635 C C . ALA A 1 79 ? 6.020 -4.051 1.700 1.00 97.19 79 ALA A C 1
ATOM 637 O O . ALA A 1 79 ? 5.209 -3.675 2.539 1.00 97.19 79 ALA A O 1
ATOM 638 N N . TYR A 1 80 ? 5.623 -4.433 0.485 1.00 97.56 80 TYR A N 1
ATOM 639 C CA . TYR A 1 80 ? 4.218 -4.435 0.079 1.00 97.56 80 TYR A CA 1
ATOM 640 C C . TYR A 1 80 ? 3.372 -5.346 0.977 1.00 97.56 80 TYR A C 1
ATOM 642 O O . TYR A 1 80 ? 2.311 -4.939 1.451 1.00 97.56 80 TYR A O 1
ATOM 650 N N . LYS A 1 81 ? 3.844 -6.565 1.258 1.00 97.62 81 LYS A N 1
ATOM 651 C CA . LYS A 1 81 ? 3.142 -7.514 2.133 1.00 97.62 81 LYS A CA 1
ATOM 652 C C . LYS A 1 81 ? 3.039 -7.005 3.569 1.00 97.62 81 LYS A C 1
ATOM 654 O O . LYS A 1 81 ? 1.961 -7.093 4.152 1.00 97.62 81 LYS A O 1
ATOM 659 N N . SER A 1 82 ? 4.119 -6.461 4.131 1.00 98.00 82 SER A N 1
ATOM 660 C CA . SER A 1 82 ? 4.108 -5.952 5.507 1.00 98.00 82 SER A CA 1
ATOM 661 C C . SER A 1 82 ? 3.194 -4.735 5.665 1.00 98.00 82 SER A C 1
ATOM 663 O O . SER A 1 82 ? 2.429 -4.671 6.624 1.00 98.00 82 SER A O 1
ATOM 665 N N . LEU A 1 83 ? 3.193 -3.812 4.699 1.00 97.50 83 LEU A N 1
ATOM 666 C CA . LEU A 1 83 ? 2.301 -2.652 4.706 1.00 97.50 83 LEU A CA 1
ATOM 667 C C . LEU A 1 83 ? 0.829 -3.059 4.551 1.00 97.50 83 LEU A C 1
ATOM 669 O O . LEU A 1 83 ? -0.022 -2.511 5.246 1.00 97.50 83 LEU A O 1
ATOM 673 N N . ASN A 1 84 ? 0.514 -4.052 3.712 1.00 97.44 84 ASN A N 1
ATOM 674 C CA . ASN A 1 84 ? -0.850 -4.592 3.619 1.00 97.44 84 ASN A CA 1
ATOM 675 C C . ASN A 1 84 ? -1.289 -5.287 4.918 1.00 97.44 84 ASN A C 1
ATOM 677 O O . ASN A 1 84 ? -2.424 -5.109 5.359 1.00 97.44 84 ASN A O 1
ATOM 681 N N . ALA A 1 85 ? -0.392 -6.038 5.564 1.00 98.06 85 ALA A N 1
ATOM 682 C CA . ALA A 1 85 ? -0.670 -6.639 6.866 1.00 98.06 85 ALA A CA 1
ATOM 683 C C . ALA A 1 85 ? -0.940 -5.568 7.938 1.00 98.06 85 ALA A C 1
ATOM 685 O O . ALA A 1 85 ? -1.883 -5.704 8.715 1.00 98.06 85 ALA A O 1
ATOM 686 N N . LEU A 1 86 ? -0.169 -4.474 7.935 1.00 97.94 86 LEU A N 1
ATOM 687 C CA . LEU A 1 86 ? -0.387 -3.322 8.813 1.00 97.94 86 LEU A CA 1
ATOM 688 C C . LEU A 1 86 ? -1.716 -2.609 8.519 1.00 97.94 86 LEU A C 1
ATOM 690 O O . LEU A 1 86 ? -2.434 -2.226 9.438 1.00 97.94 86 LEU A O 1
ATOM 694 N N . GLN A 1 87 ? -2.080 -2.446 7.245 1.00 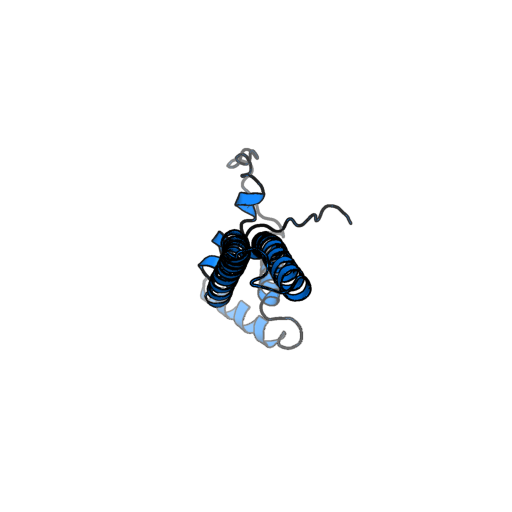97.50 87 GLN A N 1
ATOM 695 C CA . GLN A 1 87 ? -3.368 -1.867 6.860 1.00 97.50 87 GLN A CA 1
ATOM 696 C C . GLN A 1 87 ? -4.535 -2.685 7.427 1.00 97.50 87 GLN A C 1
ATOM 698 O O . GLN A 1 87 ? -5.483 -2.105 7.969 1.00 97.50 87 GLN A O 1
ATOM 703 N N . LEU A 1 88 ? -4.462 -4.013 7.304 1.00 97.88 88 LEU A N 1
ATOM 704 C CA . LEU A 1 88 ? -5.477 -4.927 7.819 1.00 97.88 88 LEU A CA 1
ATOM 705 C C . LEU A 1 88 ? -5.521 -4.908 9.349 1.00 97.88 88 LEU A C 1
ATOM 707 O O . LEU A 1 88 ? -6.608 -4.822 9.915 1.00 97.88 88 LEU A O 1
ATOM 711 N N . SER A 1 89 ? -4.368 -4.935 10.021 1.00 98.06 89 SER A N 1
ATOM 712 C CA . SER A 1 89 ? -4.319 -4.926 11.486 1.00 98.06 89 SER A CA 1
ATOM 713 C C . SER A 1 89 ? -4.907 -3.641 12.071 1.00 98.06 89 SER A C 1
ATOM 715 O O . SER A 1 89 ? -5.717 -3.718 12.992 1.00 98.06 89 SER A O 1
ATOM 717 N N . LEU A 1 90 ? -4.598 -2.475 11.492 1.00 97.75 90 LEU A N 1
ATOM 718 C CA . LEU A 1 90 ? -5.197 -1.192 11.880 1.00 97.75 90 LEU A CA 1
ATOM 719 C C . LEU A 1 90 ? -6.720 -1.194 11.709 1.00 97.75 90 LEU A C 1
ATOM 721 O O . LEU A 1 90 ? -7.444 -0.686 12.566 1.00 97.75 90 LEU A O 1
ATOM 725 N N . HIS A 1 91 ? -7.213 -1.774 10.613 1.00 97.75 91 HIS A N 1
ATOM 726 C CA . HIS A 1 91 ? -8.645 -1.851 10.351 1.00 97.75 91 HIS A CA 1
ATOM 727 C C . HIS A 1 91 ? -9.359 -2.765 11.357 1.00 97.75 91 HIS A C 1
ATOM 729 O O . HIS A 1 91 ? -10.354 -2.360 11.953 1.00 97.75 91 HIS A O 1
ATOM 735 N N . VAL A 1 92 ? -8.816 -3.962 11.600 1.00 98.12 92 VAL A N 1
ATOM 736 C CA . VAL A 1 92 ? -9.349 -4.912 12.590 1.00 98.12 92 VAL A CA 1
ATOM 737 C C . VAL A 1 92 ? -9.333 -4.304 13.989 1.00 98.12 92 VAL A C 1
ATOM 739 O O . VAL A 1 92 ? -10.320 -4.415 14.710 1.00 98.12 92 VAL A O 1
ATOM 742 N N . TYR A 1 93 ? -8.254 -3.616 14.360 1.00 97.69 93 TYR A N 1
ATOM 743 C CA . TYR A 1 93 ? -8.144 -2.962 15.660 1.00 97.69 93 TYR A CA 1
ATOM 744 C C . TYR A 1 93 ? -9.200 -1.866 15.844 1.00 97.69 93 TYR A C 1
ATOM 746 O O . TYR A 1 93 ? -9.860 -1.816 16.877 1.00 97.69 93 TYR A O 1
ATOM 754 N N . SER A 1 94 ? -9.430 -1.040 14.819 1.00 97.75 94 SER A N 1
ATOM 755 C CA . SER A 1 94 ? -10.493 -0.028 14.836 1.00 97.75 94 SER A CA 1
ATOM 756 C C . SER A 1 94 ? -11.879 -0.648 15.065 1.00 97.75 94 SER A C 1
ATOM 758 O O . SER A 1 94 ? -12.610 -0.217 15.958 1.00 97.75 94 SER A O 1
ATOM 760 N N . VAL A 1 95 ? -12.219 -1.708 14.323 1.00 97.62 95 VAL A N 1
ATOM 761 C CA . VAL A 1 95 ? -13.501 -2.418 14.474 1.00 97.62 95 VAL A CA 1
ATOM 762 C C . VAL A 1 95 ? -13.621 -3.064 15.854 1.00 97.62 95 VAL A C 1
ATOM 764 O O . VAL A 1 95 ? -14.676 -2.975 16.478 1.00 97.62 95 VAL A O 1
ATOM 767 N N . ALA A 1 96 ? -12.546 -3.671 16.358 1.00 97.75 96 ALA A N 1
ATOM 768 C CA . ALA A 1 96 ? -12.526 -4.285 17.680 1.00 97.75 96 ALA A CA 1
ATOM 769 C C . ALA A 1 96 ? -12.790 -3.257 18.789 1.00 97.75 96 ALA A C 1
ATOM 771 O O . ALA A 1 96 ? -13.592 -3.524 19.681 1.00 97.75 96 ALA A O 1
ATOM 772 N N . LEU A 1 97 ? -12.188 -2.065 18.713 1.00 96.50 97 LEU A N 1
ATOM 773 C CA . LEU A 1 97 ? -12.442 -0.988 19.674 1.00 96.50 97 LEU A CA 1
ATOM 774 C C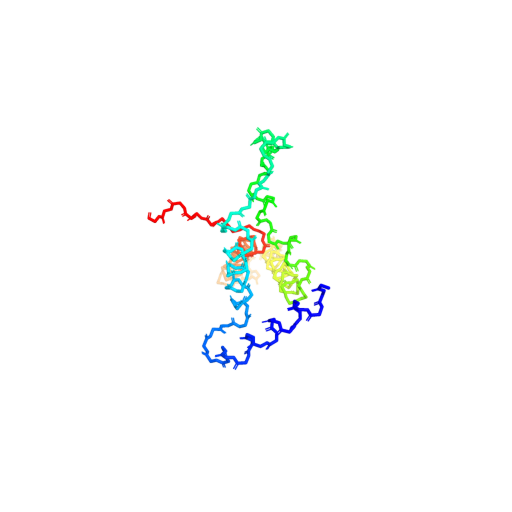 . LEU A 1 97 ? -13.913 -0.553 19.671 1.00 96.50 97 LEU A C 1
ATOM 776 O O . LEU A 1 97 ? -14.516 -0.426 20.735 1.00 96.50 97 LEU A O 1
ATOM 780 N N . ILE A 1 98 ? -14.512 -0.388 18.489 1.00 95.88 98 ILE A N 1
ATOM 781 C CA . ILE A 1 98 ? -15.932 -0.030 18.357 1.00 95.88 98 ILE A CA 1
ATOM 782 C C . ILE A 1 98 ? -16.826 -1.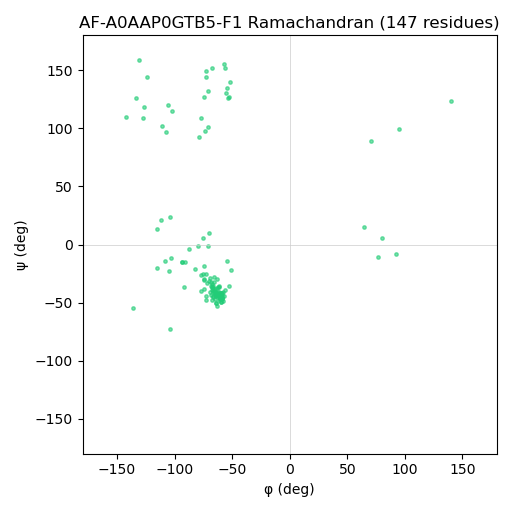143 18.919 1.00 95.88 98 ILE A C 1
ATOM 784 O O . ILE A 1 98 ? -17.779 -0.861 19.643 1.00 95.88 98 ILE A O 1
ATOM 788 N N . ALA A 1 99 ? -16.507 -2.407 18.634 1.00 96.12 99 ALA A N 1
ATOM 789 C CA . ALA A 1 99 ? -17.255 -3.551 19.145 1.00 96.12 99 ALA A CA 1
ATOM 790 C C . ALA A 1 99 ? -17.199 -3.633 20.678 1.00 96.12 99 ALA A C 1
ATOM 792 O O . ALA A 1 99 ? -18.230 -3.836 21.316 1.00 96.12 99 ALA A O 1
ATOM 793 N N . ILE A 1 100 ? -16.024 -3.410 21.276 1.00 93.56 100 ILE A N 1
ATOM 794 C CA . ILE A 1 100 ? -15.857 -3.350 22.735 1.00 93.56 100 ILE A CA 1
ATOM 795 C C . ILE A 1 100 ? -16.727 -2.232 23.313 1.00 93.56 100 ILE A C 1
ATOM 797 O O . ILE A 1 100 ? -17.461 -2.457 24.275 1.00 93.56 100 ILE A O 1
ATOM 801 N N . MET A 1 101 ? -16.708 -1.044 22.707 1.00 92.44 101 MET A N 1
ATOM 802 C CA . MET A 1 101 ? -17.553 0.066 23.147 1.00 92.44 101 MET A CA 1
ATOM 803 C C . MET A 1 101 ? -19.050 -0.254 23.047 1.00 92.44 101 MET A C 1
ATOM 805 O O . MET A 1 101 ? -19.806 0.145 23.927 1.00 92.44 101 MET A O 1
ATOM 809 N N . ALA A 1 102 ? -19.476 -1.000 22.026 1.00 92.00 102 ALA A N 1
ATOM 810 C CA . ALA A 1 102 ? -20.878 -1.360 21.822 1.00 92.00 102 ALA A CA 1
ATOM 811 C C . ALA A 1 102 ? -21.415 -2.361 22.862 1.00 92.00 102 ALA A C 1
ATOM 813 O O . ALA A 1 102 ? -22.596 -2.315 23.197 1.00 92.00 102 ALA A O 1
ATOM 814 N N . VAL A 1 103 ? -20.570 -3.261 23.378 1.00 93.69 103 VAL A N 1
ATOM 815 C CA . VAL A 1 103 ? -20.975 -4.260 24.389 1.00 93.69 103 VAL A CA 1
ATOM 816 C C . VAL A 1 103 ? -20.788 -3.778 25.830 1.00 93.69 103 VAL A C 1
ATOM 818 O O . VAL A 1 103 ? -21.324 -4.382 26.761 1.00 93.69 103 VAL A O 1
ATOM 821 N N . THR A 1 104 ? -20.021 -2.705 26.039 1.00 91.81 104 THR A N 1
ATOM 822 C CA . THR A 1 104 ? -19.729 -2.178 27.376 1.00 91.81 104 THR A CA 1
ATOM 823 C C . THR A 1 104 ? -20.948 -1.444 27.939 1.00 91.81 104 THR A C 1
ATOM 825 O O . THR A 1 104 ? -21.490 -0.538 27.310 1.00 91.81 104 THR A O 1
ATOM 828 N N . LYS A 1 105 ? -21.388 -1.814 29.149 1.00 86.81 105 LYS A N 1
ATOM 829 C CA . LYS A 1 105 ? -22.550 -1.185 29.798 1.00 86.81 105 LYS A CA 1
AT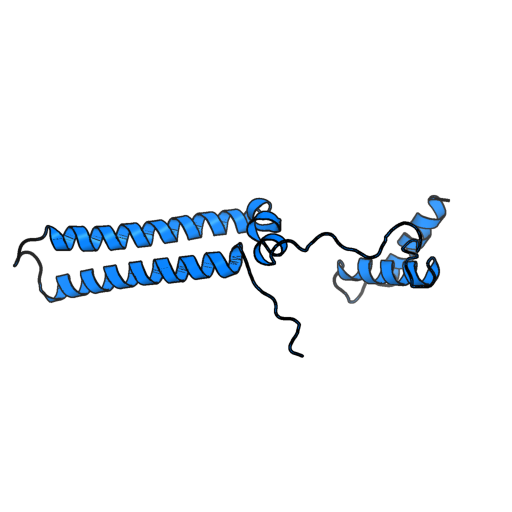OM 830 C C . LYS A 1 105 ? -22.223 0.225 30.294 1.00 86.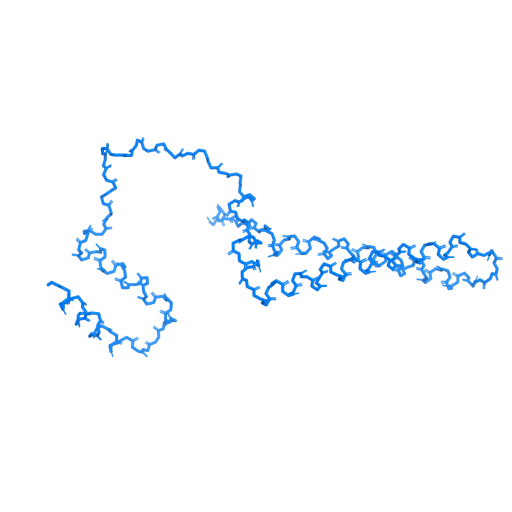81 105 LYS A C 1
ATOM 832 O O . LYS A 1 105 ? -21.105 0.507 30.730 1.00 86.81 105 LYS A O 1
ATOM 837 N N . SER A 1 106 ? -23.232 1.095 30.296 1.00 77.69 106 SER A N 1
ATOM 838 C CA . SER A 1 106 ? -23.143 2.456 30.833 1.00 77.69 106 SER A CA 1
ATOM 839 C C . SER A 1 106 ? -22.634 2.443 32.279 1.00 77.69 106 SER A C 1
ATOM 841 O O . SER A 1 106 ? -23.182 1.743 33.126 1.00 77.69 106 SER A O 1
ATOM 843 N N . GLY A 1 107 ? -21.570 3.204 32.552 1.00 79.75 107 GLY A N 1
ATOM 844 C CA . GLY A 1 107 ? -20.949 3.301 33.879 1.00 79.75 107 GLY A CA 1
ATOM 845 C C . GLY A 1 107 ? -19.797 2.324 34.150 1.00 79.75 107 GLY A C 1
ATOM 846 O O . GLY A 1 107 ? -19.114 2.494 35.154 1.00 79.75 107 GLY A O 1
ATOM 847 N N . MET A 1 108 ? -19.520 1.350 33.268 1.00 86.69 108 MET A N 1
ATOM 848 C CA . MET A 1 108 ? -18.350 0.462 33.418 1.00 86.69 108 MET A CA 1
ATOM 849 C C . MET A 1 108 ? -17.021 1.143 33.068 1.00 86.69 108 MET A C 1
ATOM 851 O O . MET A 1 108 ? -15.982 0.787 33.617 1.00 86.69 108 MET A O 1
ATOM 855 N N . ILE A 1 109 ? -17.046 2.108 32.148 1.00 88.94 109 ILE A N 1
ATOM 856 C CA . ILE A 1 109 ? -15.877 2.885 31.728 1.00 88.94 109 ILE A CA 1
ATOM 857 C C . ILE A 1 109 ? -16.151 4.374 31.921 1.00 88.94 109 ILE A C 1
ATOM 859 O O . ILE A 1 109 ? -17.278 4.838 31.741 1.00 88.94 109 ILE A O 1
ATOM 863 N N . SER A 1 110 ? -15.118 5.129 32.300 1.00 92.31 110 SER A N 1
ATOM 864 C CA . SER A 1 110 ? -15.236 6.580 32.446 1.00 92.31 110 SER A CA 1
ATOM 865 C C . SER A 1 110 ? -15.464 7.243 31.087 1.00 92.31 110 SER A C 1
ATOM 867 O O . SER A 1 110 ? -15.003 6.753 30.055 1.00 92.31 110 SER A O 1
ATOM 869 N N . VAL A 1 111 ? -16.134 8.398 31.079 1.00 89.50 111 VAL A N 1
ATOM 870 C CA . VAL A 1 111 ? -16.353 9.184 29.850 1.00 89.50 111 VAL A CA 1
ATOM 871 C C . VAL A 1 111 ? -15.021 9.526 29.176 1.00 89.50 111 VAL A C 1
ATOM 873 O O . VAL A 1 111 ? -14.895 9.421 27.959 1.00 89.50 111 VAL A O 1
ATOM 876 N N . ALA A 1 112 ? -13.998 9.855 29.971 1.00 91.69 112 ALA A N 1
ATOM 877 C CA . ALA A 1 112 ? -12.652 10.096 29.466 1.00 91.69 112 ALA A CA 1
ATOM 878 C C . ALA A 1 112 ? -12.072 8.859 28.756 1.00 91.69 112 ALA A C 1
ATOM 880 O O . ALA A 1 112 ? -11.572 8.988 27.643 1.00 91.69 112 ALA A O 1
ATOM 881 N N . ALA A 1 113 ? -12.191 7.664 29.348 1.00 91.31 113 ALA A N 1
ATOM 882 C CA . ALA A 1 113 ? -11.717 6.420 28.738 1.00 91.31 113 ALA A CA 1
ATOM 883 C C . ALA A 1 113 ? -12.513 6.032 27.479 1.00 91.31 113 ALA A C 1
ATOM 885 O O . ALA A 1 113 ? -11.943 5.570 26.496 1.00 91.31 113 ALA A O 1
ATOM 886 N N . SER A 1 114 ? -13.829 6.255 27.468 1.00 90.56 114 SER A N 1
ATOM 887 C CA . SER A 1 114 ? -14.652 6.033 26.274 1.00 90.56 114 SER A CA 1
ATOM 888 C C . SER A 1 114 ? -14.235 6.955 25.124 1.00 90.56 114 SER A C 1
ATOM 890 O O . SER A 1 114 ? -14.113 6.513 23.983 1.00 90.56 114 SER A O 1
ATOM 892 N N . ASN A 1 115 ? -13.971 8.232 25.416 1.00 93.38 115 ASN A N 1
ATOM 893 C CA . ASN A 1 115 ? -13.548 9.203 24.409 1.00 93.38 115 ASN A CA 1
ATOM 894 C C . ASN A 1 115 ? -12.150 8.898 23.859 1.00 93.38 115 ASN A C 1
ATOM 896 O O . ASN A 1 115 ? -11.921 9.069 22.662 1.00 93.38 115 ASN A O 1
ATOM 900 N N . THR A 1 116 ? -11.218 8.418 24.691 1.00 95.06 116 THR A N 1
ATOM 901 C CA . THR A 1 116 ? -9.892 8.009 24.205 1.00 95.06 116 THR A CA 1
ATOM 902 C C . THR A 1 116 ? -9.987 6.784 23.302 1.00 95.06 116 THR A C 1
ATOM 904 O O . THR A 1 116 ? -9.412 6.805 22.216 1.00 95.06 116 THR A O 1
ATOM 907 N N . LEU A 1 117 ? -10.755 5.756 23.683 1.00 95.31 117 LEU A N 1
ATOM 908 C CA . LEU A 1 117 ? -10.991 4.568 22.850 1.00 95.31 117 LEU A CA 1
ATOM 909 C C . LEU A 1 117 ? -11.619 4.938 21.501 1.00 95.31 117 LEU A C 1
ATOM 911 O O . LEU A 1 117 ? -11.153 4.469 20.462 1.00 95.31 117 LEU A O 1
ATOM 915 N N . ALA A 1 118 ? -12.612 5.831 21.502 1.00 95.38 118 ALA A N 1
ATOM 916 C CA . ALA A 1 118 ? -13.213 6.354 20.277 1.00 95.38 118 ALA A CA 1
ATOM 917 C C . ALA A 1 118 ? -12.183 7.092 19.406 1.00 95.38 118 ALA A C 1
ATOM 919 O O . ALA A 1 118 ? -12.101 6.854 18.200 1.00 95.38 118 ALA A O 1
ATOM 920 N N . GLY A 1 119 ? -11.353 7.944 20.015 1.00 97.56 119 GLY A N 1
ATOM 921 C CA . GLY A 1 119 ? -10.272 8.649 19.327 1.00 97.56 119 GLY A CA 1
ATOM 922 C C . GLY A 1 119 ? -9.272 7.694 18.669 1.00 97.56 119 GLY A C 1
ATOM 923 O O . GLY A 1 119 ? -8.943 7.863 17.494 1.00 97.56 119 GLY A O 1
ATOM 924 N N . PHE A 1 120 ? -8.842 6.648 19.381 1.00 97.56 120 PHE A N 1
ATOM 925 C CA . PHE A 1 120 ? -7.965 5.612 18.828 1.00 97.56 120 PHE A CA 1
ATOM 926 C C . PHE A 1 120 ? -8.631 4.829 17.696 1.00 97.56 120 PHE A C 1
ATOM 928 O O . PHE A 1 120 ? -7.999 4.598 16.665 1.00 97.56 120 PHE A O 1
ATOM 935 N N . ALA A 1 121 ? -9.908 4.465 17.838 1.00 97.81 121 ALA A N 1
ATOM 936 C CA . ALA A 1 121 ? -10.64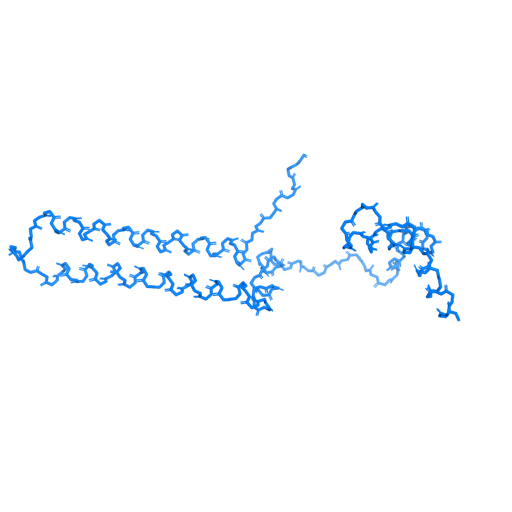4 3.757 16.796 1.00 97.81 121 ALA A CA 1
ATOM 937 C C . ALA A 1 121 ? -10.698 4.569 15.494 1.00 97.81 121 ALA A C 1
ATOM 939 O O . ALA A 1 121 ? -10.417 4.031 14.417 1.00 97.81 121 ALA A O 1
ATOM 940 N N . ILE A 1 122 ? -10.990 5.870 15.592 1.00 97.94 122 ILE A N 1
ATOM 941 C CA . ILE A 1 122 ? -11.015 6.792 14.450 1.00 97.94 122 ILE A CA 1
ATOM 942 C C . ILE A 1 122 ? -9.614 6.935 13.848 1.00 97.94 122 ILE A C 1
ATOM 944 O O . ILE A 1 122 ? -9.457 6.814 12.632 1.00 97.94 122 ILE A O 1
ATOM 948 N N . LEU A 1 123 ? -8.588 7.137 14.678 1.00 98.19 123 LEU A N 1
ATOM 949 C CA . LEU A 1 123 ? -7.205 7.279 14.222 1.00 98.19 123 LEU A CA 1
ATOM 950 C C . LEU A 1 123 ? -6.736 6.046 13.441 1.00 98.19 123 LEU A C 1
ATOM 952 O O . LEU A 1 123 ? -6.171 6.185 12.357 1.00 98.19 123 LEU A O 1
ATOM 956 N N . CYS A 1 124 ? -7.004 4.841 13.945 1.00 98.06 124 CYS A N 1
ATOM 957 C CA . CYS A 1 124 ? -6.649 3.597 13.265 1.00 98.06 124 CYS A CA 1
ATOM 958 C C . CYS A 1 124 ? -7.403 3.426 11.941 1.00 98.06 124 CYS A C 1
ATOM 960 O O . CYS A 1 124 ? -6.812 2.992 10.950 1.00 98.06 124 CYS A O 1
ATOM 962 N N . PHE A 1 125 ? -8.681 3.812 11.886 1.00 98.00 125 PHE A N 1
ATOM 963 C CA . PHE A 1 125 ? -9.460 3.770 10.650 1.00 98.00 125 PHE A CA 1
ATOM 964 C C . PHE A 1 125 ? -8.900 4.720 9.586 1.00 98.00 125 PHE A C 1
ATOM 966 O O . PHE A 1 125 ? -8.634 4.304 8.455 1.00 98.00 125 PHE A O 1
ATOM 973 N N . VAL A 1 126 ? -8.673 5.984 9.954 1.00 98.12 126 VAL A N 1
ATOM 974 C CA . VAL A 1 126 ? -8.095 6.999 9.061 1.00 98.12 126 VAL A CA 1
ATOM 975 C C . VAL A 1 126 ? -6.693 6.580 8.624 1.00 98.12 126 VAL A C 1
ATOM 977 O O . VAL A 1 126 ? -6.389 6.611 7.432 1.00 98.12 126 VAL A O 1
ATOM 980 N N . GLY A 1 127 ? -5.869 6.100 9.558 1.00 97.94 127 GLY A N 1
ATOM 981 C CA . GLY A 1 127 ? -4.538 5.570 9.279 1.00 97.94 127 GLY A CA 1
ATOM 982 C C . GLY A 1 127 ? -4.563 4.423 8.268 1.00 97.94 127 GLY A C 1
ATOM 983 O O . GLY A 1 127 ? -3.789 4.440 7.315 1.00 97.94 127 GLY A O 1
ATOM 984 N N . SER A 1 128 ? -5.497 3.476 8.399 1.00 97.81 128 SER A N 1
ATOM 985 C CA . SER A 1 128 ? -5.670 2.375 7.439 1.00 97.81 128 SER A CA 1
ATOM 986 C C . SER A 1 128 ? -6.031 2.882 6.033 1.00 97.81 128 SER A C 1
ATOM 988 O O . SER A 1 128 ? -5.476 2.407 5.041 1.00 97.81 128 SER A O 1
ATOM 990 N N . LYS A 1 129 ? -6.900 3.897 5.915 1.00 97.69 129 LYS A N 1
ATOM 991 C CA . LYS A 1 129 ? -7.260 4.499 4.616 1.00 97.69 129 LYS A CA 1
ATOM 992 C C . LYS A 1 129 ? -6.108 5.274 3.981 1.00 97.69 129 LYS A C 1
ATOM 994 O O . LYS A 1 129 ? -5.863 5.116 2.785 1.00 97.69 129 LYS A O 1
ATOM 999 N N . LEU A 1 130 ? -5.379 6.064 4.767 1.00 97.62 130 LEU A N 1
ATOM 1000 C CA . LEU A 1 130 ? -4.190 6.779 4.297 1.00 97.62 130 LEU A CA 1
ATOM 1001 C C . LEU A 1 130 ? -3.102 5.806 3.843 1.00 97.62 130 LEU A C 1
ATOM 1003 O O . LEU A 1 130 ? -2.520 5.991 2.775 1.00 97.62 130 LEU A O 1
ATOM 1007 N N . LEU A 1 131 ? -2.879 4.738 4.610 1.00 97.12 131 LEU A N 1
ATOM 1008 C CA . LEU A 1 131 ? -1.932 3.688 4.262 1.00 97.12 131 LEU A CA 1
ATOM 1009 C C . LEU A 1 131 ? -2.343 2.965 2.975 1.00 97.12 131 LEU A C 1
ATOM 1011 O O . LEU A 1 131 ? -1.504 2.763 2.105 1.00 97.12 131 LEU A O 1
ATOM 1015 N N . SER A 1 132 ? -3.629 2.650 2.803 1.00 96.44 132 SER A N 1
ATOM 1016 C CA . SER A 1 132 ? -4.146 2.056 1.564 1.00 96.44 132 SER A CA 1
ATOM 1017 C C . SER A 1 132 ? -3.881 2.946 0.346 1.00 96.44 132 SER A C 1
ATOM 1019 O O . SER A 1 132 ? -3.356 2.480 -0.667 1.00 96.44 132 SER A O 1
ATOM 1021 N N . HIS A 1 133 ? -4.164 4.247 0.461 1.00 95.88 133 HIS A N 1
ATOM 1022 C CA . HIS A 1 133 ? -3.875 5.208 -0.601 1.00 95.88 133 HIS A CA 1
ATOM 1023 C C . HIS A 1 133 ? -2.368 5.306 -0.889 1.00 95.88 133 HIS A C 1
ATOM 1025 O O . HIS A 1 133 ? -1.953 5.310 -2.049 1.00 95.88 133 HIS A O 1
ATOM 1031 N N . PHE A 1 134 ? -1.535 5.328 0.155 1.00 95.38 134 PHE A N 1
ATOM 1032 C CA . PHE A 1 134 ? -0.080 5.318 0.025 1.00 95.38 134 PHE A CA 1
ATOM 1033 C C . PHE A 1 134 ? 0.423 4.058 -0.694 1.00 95.38 134 PHE A C 1
ATOM 1035 O O . PHE A 1 134 ? 1.232 4.169 -1.617 1.00 95.38 134 PHE A O 1
ATOM 1042 N N . ILE A 1 135 ? -0.072 2.871 -0.326 1.00 95.81 135 ILE A N 1
ATOM 1043 C CA . ILE A 1 135 ? 0.292 1.605 -0.975 1.00 95.81 135 ILE A CA 1
ATOM 1044 C C . ILE A 1 135 ? -0.074 1.659 -2.461 1.00 95.81 135 ILE A C 1
ATOM 1046 O O . ILE A 1 135 ? 0.761 1.351 -3.310 1.00 95.81 135 ILE A O 1
ATOM 1050 N N . TYR A 1 136 ? -1.284 2.112 -2.793 1.00 94.00 136 TYR A N 1
ATOM 1051 C CA . TYR A 1 136 ? -1.730 2.204 -4.182 1.00 94.00 136 TYR A CA 1
ATOM 1052 C C . TYR A 1 136 ? -0.833 3.123 -5.025 1.00 94.00 136 TYR A C 1
ATOM 1054 O O . TYR A 1 136 ? -0.341 2.716 -6.079 1.00 94.00 136 TYR A O 1
ATOM 1062 N N . LYS A 1 137 ? -0.549 4.334 -4.532 1.00 92.19 137 LYS A N 1
ATOM 1063 C CA . LYS A 1 137 ? 0.265 5.332 -5.247 1.00 92.19 137 LYS A CA 1
ATOM 1064 C C . LYS A 1 137 ? 1.722 4.916 -5.447 1.00 92.19 137 LYS A C 1
ATOM 1066 O O . LYS A 1 137 ? 2.329 5.304 -6.439 1.00 92.19 137 LYS A O 1
ATOM 1071 N N . ASN A 1 138 ? 2.294 4.156 -4.514 1.00 92.81 138 ASN A N 1
ATOM 1072 C CA . ASN A 1 138 ? 3.707 3.774 -4.580 1.00 92.81 138 ASN A CA 1
ATOM 1073 C C . ASN A 1 138 ? 3.935 2.436 -5.292 1.00 92.81 138 ASN A C 1
ATOM 1075 O O . ASN A 1 138 ? 4.931 2.285 -6.002 1.00 92.81 138 ASN A O 1
ATOM 1079 N N . PHE A 1 139 ? 3.037 1.465 -5.105 1.00 94.56 139 PHE A N 1
ATOM 1080 C CA . PHE A 1 139 ? 3.257 0.092 -5.562 1.00 94.56 139 PHE A CA 1
ATOM 1081 C C . PHE A 1 139 ? 2.466 -0.291 -6.811 1.00 94.56 139 PHE A C 1
ATOM 1083 O O . PHE A 1 139 ? 2.918 -1.197 -7.500 1.00 94.56 139 PHE A O 1
ATOM 1090 N N . HIS A 1 140 ? 1.350 0.375 -7.128 1.00 92.06 140 HIS A N 1
ATOM 1091 C CA . HIS A 1 140 ? 0.552 0.066 -8.321 1.00 92.06 140 HIS A CA 1
ATOM 1092 C C . HIS A 1 140 ? 0.778 1.092 -9.422 1.00 92.06 140 HIS A C 1
ATOM 1094 O O . HIS A 1 140 ? 1.463 0.807 -10.400 1.00 92.06 140 HIS A O 1
ATOM 1100 N N . PHE A 1 141 ? 0.250 2.300 -9.246 1.00 89.50 141 PHE A N 1
ATOM 1101 C CA . PHE A 1 141 ? 0.201 3.286 -10.315 1.00 89.50 141 PHE A CA 1
ATOM 1102 C C . PHE A 1 141 ? 0.665 4.654 -9.830 1.00 89.50 141 PHE A C 1
ATOM 1104 O O . PHE A 1 141 ? 0.121 5.221 -8.878 1.00 89.50 141 PHE A O 1
ATOM 1111 N N . HIS A 1 142 ? 1.640 5.204 -10.547 1.00 84.00 142 HIS A N 1
ATOM 1112 C CA . HIS A 1 142 ? 2.080 6.578 -10.390 1.00 84.00 142 HIS A CA 1
ATOM 1113 C C . HIS A 1 142 ? 2.057 7.245 -11.760 1.00 84.00 142 HIS A C 1
ATOM 1115 O O . HIS A 1 142 ? 2.889 6.936 -12.614 1.00 84.00 142 HIS A O 1
ATOM 1121 N N . ASP A 1 143 ? 1.104 8.152 -11.969 1.00 81.00 143 ASP A N 1
ATOM 1122 C CA . ASP A 1 143 ? 1.048 8.906 -13.215 1.00 81.00 143 ASP A CA 1
ATOM 1123 C C . ASP A 1 143 ? 2.205 9.907 -13.252 1.00 81.00 143 ASP A C 1
ATOM 1125 O O . ASP A 1 143 ? 2.462 10.621 -12.276 1.00 81.00 143 ASP A O 1
ATOM 1129 N N . TYR A 1 144 ? 2.921 9.953 -14.368 1.00 73.38 144 TYR A N 1
ATOM 1130 C CA . TYR A 1 144 ? 3.935 10.967 -14.614 1.00 73.38 144 TYR A CA 1
ATOM 1131 C C . TYR A 1 144 ? 3.412 11.876 -15.715 1.00 73.38 144 TYR A C 1
ATOM 1133 O O . TYR A 1 144 ? 3.464 11.544 -16.899 1.00 73.38 144 TYR A O 1
ATOM 1141 N N . ASN A 1 145 ? 2.914 13.050 -15.330 1.00 70.62 145 ASN A N 1
ATOM 1142 C CA . ASN A 1 145 ? 2.572 14.061 -16.312 1.00 70.62 145 ASN A CA 1
ATOM 1143 C C . ASN A 1 145 ? 3.851 14.770 -16.773 1.00 70.62 145 ASN A C 1
ATOM 1145 O O . ASN A 1 145 ? 4.312 15.728 -16.159 1.00 70.62 145 ASN A O 1
ATOM 1149 N N . HIS A 1 146 ? 4.439 14.270 -17.855 1.00 69.44 146 HIS A N 1
ATOM 1150 C CA . HIS A 1 146 ? 5.593 14.896 -18.498 1.00 69.44 146 HIS A CA 1
ATOM 1151 C C . HIS A 1 146 ? 5.214 16.083 -19.402 1.00 69.44 146 HIS A C 1
ATOM 1153 O O . HIS A 1 146 ? 6.106 16.685 -19.992 1.00 69.44 146 HIS A O 1
ATOM 1159 N N . ALA A 1 147 ? 3.921 16.411 -19.539 1.00 66.19 147 ALA A N 1
ATOM 1160 C CA . ALA A 1 147 ? 3.427 17.381 -20.518 1.00 66.19 147 ALA A CA 1
ATOM 1161 C C . ALA A 1 147 ? 3.432 18.840 -20.033 1.00 66.19 147 ALA A C 1
ATOM 1163 O O . ALA A 1 147 ? 3.139 19.731 -20.823 1.00 66.19 147 ALA A O 1
ATOM 1164 N N . PHE A 1 148 ? 3.794 19.108 -18.777 1.00 54.81 148 PHE A N 1
ATOM 1165 C CA . PHE A 1 148 ? 4.008 20.474 -18.300 1.00 54.81 148 PHE A CA 1
ATOM 1166 C C . PHE A 1 148 ? 5.499 20.732 -18.104 1.00 54.81 148 PHE A C 1
ATOM 1168 O O . PHE A 1 148 ? 6.082 20.381 -17.074 1.00 54.81 148 PHE A O 1
ATOM 1175 N N . LYS A 1 149 ? 6.106 21.338 -19.123 1.00 52.31 149 LYS A N 1
ATOM 1176 C CA . LYS A 1 149 ? 7.386 22.030 -19.039 1.00 52.31 149 LYS A CA 1
ATOM 1177 C C . LYS A 1 149 ? 7.379 23.228 -19.973 1.00 52.31 149 LYS A C 1
ATOM 1179 O O . LYS A 1 149 ? 6.878 23.059 -21.104 1.00 52.31 149 LYS A O 1
#

Foldseek 3Di:
DVVVVVVVVVVVVVPPPDDDDPVCVVVVVVQVCCCVPVVSDDCPPPPPDPPDDDPDDPQLVVQFQQVVPQVVDPVNVVVLVVLVVLLVVLQVLLVVLVVCLVPDDPPPDDPVRNVVSNVSSVVSNVVSVVSVVVSCCPRTDPDDPPPDD

pLDDT: mean 82.51, std 17.86, range [33.94, 98.19]

Nearest PDB structures (foldseek):
  2q13-assembly1_A-2  TM=6.918E-01  e=5.544E+00  Homo sapiens
  2z0o-assembly1_A-2  TM=6.636E-01  e=5.228E+00  Homo sapiens

InterPro domains:
  IPR050584 Cholesterol 7-desaturase [PTHR21266] (22-91)